Protein AF-A0A6B3EZT1-F1 (afdb_monomer_lite)

Foldseek 3Di:
DVVVCVVCVVVVHDQQVVLLVCLVVCVVPLLSLLSNLQRHELVCLVSLVVQCPPPDPSNNVNSVNSNVSNVD

Secondary structure (DSSP, 8-state):
-HHHHHHHHHTT--HHHHHHHHHTSTTT-TTHHHHHHHH--GGGHHHHGGGGG-SSHHHHHHHHHHHHHH--

Sequence (72 aa):
RACARYVLRQGGVDPLPLYRALCAAPAGHPGACAGLGECGVPGDAETLWPLLEHPLPAVRLHTVAGLRALDA

pLDDT: mean 91.26, std 10.64, range [55.66, 98.62]

Radius of gyration: 11.35 Å; chains: 1; bounding box: 32×21×24 Å

Structure (mmCIF, N/CA/C/O backbone):
data_AF-A0A6B3EZT1-F1
#
_entry.id   AF-A0A6B3EZT1-F1
#
loop_
_atom_site.group_PDB
_atom_site.id
_atom_site.type_symbol
_atom_site.label_atom_id
_atom_site.label_alt_id
_atom_site.label_comp_id
_atom_site.label_asym_id
_atom_site.label_entity_id
_atom_site.label_seq_id
_atom_site.pdbx_PDB_ins_code
_atom_site.Cartn_x
_atom_site.Cartn_y
_atom_site.Cartn_z
_atom_site.occupancy
_atom_site.B_iso_or_equiv
_atom_site.auth_seq_id
_atom_site.auth_comp_id
_atom_site.auth_asym_id
_atom_site.auth_atom_id
_atom_site.pdbx_PDB_model_num
ATOM 1 N N . ARG A 1 1 ? -7.414 11.705 -2.159 1.00 55.66 1 ARG A N 1
ATOM 2 C CA . ARG A 1 1 ? -7.812 10.305 -1.861 1.00 55.66 1 ARG A CA 1
ATOM 3 C C . ARG A 1 1 ? -8.709 10.144 -0.628 1.00 55.66 1 ARG A C 1
ATOM 5 O O . ARG A 1 1 ? -9.277 9.072 -0.474 1.00 55.66 1 ARG A O 1
ATOM 12 N N . ALA A 1 2 ? -8.981 11.208 0.141 1.00 56.56 2 ALA A N 1
ATOM 13 C CA . ALA A 1 2 ? -9.960 11.192 1.236 1.00 56.56 2 ALA A CA 1
ATOM 14 C C . ALA A 1 2 ? -11.334 10.591 0.856 1.00 56.56 2 ALA A C 1
ATOM 16 O O . ALA A 1 2 ? -11.927 9.882 1.664 1.00 56.56 2 ALA A O 1
ATOM 17 N N . CYS A 1 3 ? -11.801 10.781 -0.388 1.00 59.12 3 CYS A N 1
ATOM 18 C CA . CYS A 1 3 ? -13.081 10.232 -0.848 1.00 59.12 3 CYS A CA 1
ATOM 19 C C . CYS A 1 3 ? -13.141 8.698 -0.849 1.00 59.12 3 CYS A C 1
ATOM 21 O O . CYS A 1 3 ? -14.18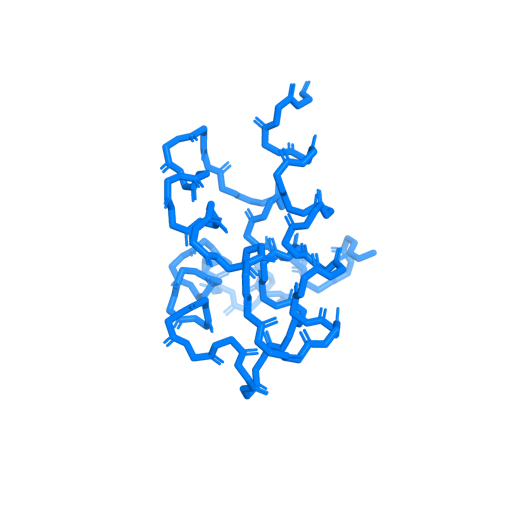2 8.153 -0.515 1.00 59.12 3 CYS A O 1
ATOM 23 N N . ALA A 1 4 ? -12.057 7.988 -1.187 1.00 65.19 4 ALA A N 1
ATOM 24 C CA . ALA A 1 4 ? -12.097 6.525 -1.296 1.00 65.19 4 ALA A CA 1
ATOM 25 C C . ALA A 1 4 ? -12.293 5.870 0.080 1.00 65.19 4 ALA A C 1
ATOM 27 O O . ALA A 1 4 ? -13.180 5.042 0.261 1.00 65.19 4 ALA A O 1
ATOM 28 N N . ARG A 1 5 ? -11.536 6.320 1.087 1.00 69.06 5 ARG A N 1
ATOM 29 C CA . ARG A 1 5 ? -11.714 5.889 2.481 1.00 69.06 5 ARG A CA 1
ATOM 30 C C . ARG A 1 5 ? -13.049 6.332 3.063 1.00 69.06 5 ARG A C 1
ATOM 32 O O . ARG A 1 5 ? -13.684 5.561 3.776 1.00 69.06 5 ARG A O 1
ATOM 39 N N . TYR A 1 6 ? -13.462 7.566 2.775 1.00 70.56 6 TYR A N 1
ATOM 40 C CA . TYR A 1 6 ? -14.748 8.086 3.222 1.00 70.56 6 TYR A CA 1
ATOM 41 C C . TYR A 1 6 ? -15.901 7.227 2.690 1.00 70.56 6 TYR A C 1
ATOM 43 O O . TYR A 1 6 ? -16.713 6.770 3.483 1.00 70.56 6 TYR A O 1
ATOM 51 N N . VAL A 1 7 ? -15.920 6.920 1.389 1.00 73.19 7 VAL A N 1
ATOM 52 C CA . VAL A 1 7 ? -16.947 6.079 0.753 1.00 73.19 7 VAL A CA 1
ATOM 53 C C . VAL A 1 7 ? -16.943 4.650 1.300 1.00 73.19 7 VAL A C 1
ATOM 55 O O . VAL A 1 7 ? -18.013 4.128 1.596 1.00 73.19 7 VAL A O 1
ATOM 58 N N . LEU A 1 8 ? -15.772 4.034 1.509 1.00 76.50 8 LEU A N 1
ATOM 59 C CA . LEU A 1 8 ? -15.690 2.702 2.126 1.00 76.50 8 LEU A CA 1
ATOM 60 C C . LEU A 1 8 ? -16.315 2.691 3.527 1.00 76.50 8 LEU A C 1
ATOM 62 O O . LEU A 1 8 ? -17.125 1.819 3.832 1.00 76.50 8 LEU A O 1
ATOM 66 N N . ARG A 1 9 ? -16.024 3.713 4.341 1.00 75.38 9 ARG A N 1
ATOM 67 C CA . ARG A 1 9 ? -16.617 3.852 5.678 1.00 75.38 9 ARG A CA 1
ATOM 68 C C . ARG A 1 9 ? -18.118 4.139 5.633 1.00 75.38 9 ARG A C 1
ATOM 70 O O . ARG A 1 9 ? -18.838 3.600 6.464 1.00 75.38 9 ARG A O 1
ATOM 77 N N . GLN A 1 10 ? -18.603 4.928 4.668 1.00 80.19 10 GLN A N 1
ATOM 78 C CA . GLN A 1 10 ? -20.048 5.115 4.457 1.00 80.19 10 GLN A CA 1
ATOM 79 C C . GLN A 1 10 ? -20.747 3.798 4.088 1.00 80.19 10 GLN A C 1
ATOM 81 O O . GLN A 1 10 ? -21.891 3.582 4.472 1.00 80.19 10 GLN A O 1
ATOM 86 N N 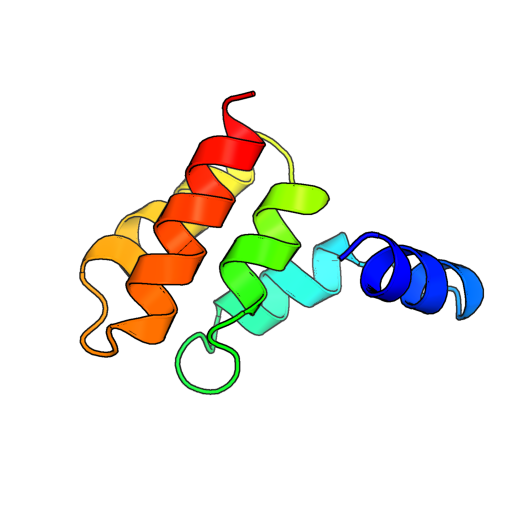. GLY A 1 11 ? -20.051 2.897 3.392 1.00 80.12 11 GLY A N 1
ATOM 87 C CA . GLY A 1 11 ? -20.521 1.541 3.102 1.00 80.12 11 GLY A CA 1
ATOM 88 C C . GLY A 1 11 ? -20.316 0.527 4.235 1.00 80.12 11 GLY A C 1
ATOM 89 O O . GLY A 1 11 ? -20.539 -0.658 4.009 1.00 80.12 11 GLY A O 1
ATOM 90 N N . GLY A 1 12 ? -19.852 0.945 5.421 1.00 81.56 12 GLY A N 1
ATOM 91 C CA . GLY A 1 12 ? -19.572 0.047 6.549 1.00 81.56 12 GLY A CA 1
ATOM 92 C C . GLY A 1 12 ? -18.347 -0.857 6.364 1.00 81.56 12 GLY A C 1
ATOM 93 O O . GLY A 1 12 ? -18.154 -1.791 7.139 1.00 81.56 12 GLY A O 1
ATOM 94 N N . VAL A 1 13 ? -17.512 -0.600 5.355 1.00 83.94 13 VAL A N 1
ATOM 95 C CA . VAL A 1 13 ? -16.290 -1.364 5.092 1.00 83.94 13 VAL A CA 1
ATOM 96 C C . VAL A 1 13 ? -15.131 -0.739 5.857 1.00 83.94 13 VAL A C 1
ATOM 98 O O . VAL A 1 13 ? -14.813 0.441 5.677 1.00 83.94 13 VAL A O 1
ATOM 101 N N . ASP A 1 14 ? -14.460 -1.543 6.679 1.00 86.44 14 ASP A N 1
ATOM 102 C CA . ASP A 1 14 ? -13.175 -1.156 7.253 1.00 86.44 14 ASP A CA 1
ATOM 103 C C . ASP A 1 14 ? -12.101 -1.149 6.145 1.00 86.44 14 ASP A C 1
ATOM 105 O O . ASP A 1 14 ? -11.822 -2.195 5.548 1.00 86.44 14 ASP A O 1
ATOM 109 N N . PRO A 1 15 ? -11.497 0.012 5.821 1.00 87.31 15 PRO A N 1
ATOM 110 C CA . PRO A 1 15 ? -10.492 0.093 4.768 1.00 87.31 15 PRO A CA 1
ATOM 111 C C . PRO A 1 15 ? -9.200 -0.664 5.103 1.00 87.31 15 PRO A C 1
ATOM 113 O O . PRO A 1 15 ? -8.484 -1.04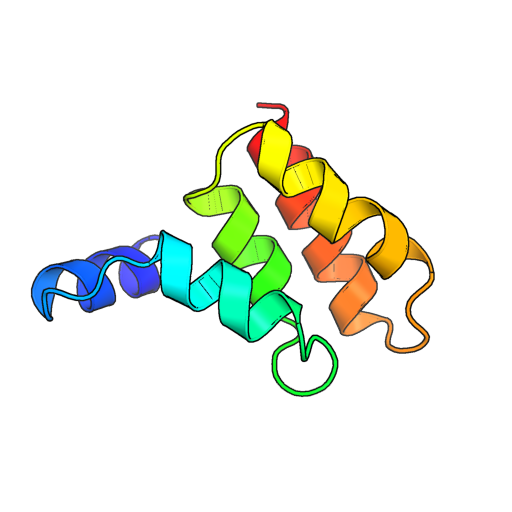9 4.178 1.00 87.31 15 PRO A O 1
ATOM 116 N N . LEU A 1 16 ? -8.880 -0.884 6.383 1.00 91.12 16 LEU A N 1
ATOM 117 C CA . LEU A 1 16 ? -7.590 -1.454 6.771 1.00 91.12 16 LEU A CA 1
ATOM 118 C C . LEU A 1 16 ? -7.439 -2.935 6.360 1.00 91.12 16 LEU A C 1
ATOM 120 O O . LEU A 1 16 ? -6.491 -3.245 5.631 1.00 91.12 16 LEU A O 1
ATOM 124 N N . PRO A 1 17 ? -8.356 -3.857 6.722 1.00 93.44 17 PRO A N 1
ATOM 125 C CA . PRO A 1 17 ? -8.304 -5.240 6.249 1.00 93.44 17 PRO A CA 1
ATOM 126 C C . PRO A 1 17 ? -8.335 -5.348 4.723 1.00 93.44 17 PRO A C 1
ATOM 128 O O . PRO A 1 17 ? -7.643 -6.191 4.152 1.00 93.44 17 PRO A O 1
ATOM 131 N N . LEU A 1 18 ? -9.089 -4.465 4.056 1.00 92.75 18 LEU A N 1
ATOM 132 C CA . LEU A 1 18 ? -9.160 -4.425 2.599 1.00 92.75 18 LEU A CA 1
ATOM 133 C C . LEU A 1 18 ? -7.790 -4.120 1.988 1.00 92.75 18 LEU A C 1
ATOM 135 O O . LEU A 1 18 ? -7.312 -4.879 1.149 1.00 92.75 18 LEU A O 1
ATOM 139 N N . TYR A 1 19 ? -7.132 -3.035 2.402 1.00 94.69 19 TYR A N 1
ATOM 140 C CA . TYR A 1 19 ? -5.845 -2.669 1.811 1.00 94.69 19 TYR A CA 1
ATOM 141 C C . TYR A 1 19 ? -4.723 -3.647 2.162 1.00 94.69 19 TYR A C 1
ATOM 143 O O . TYR A 1 19 ? -3.869 -3.884 1.308 1.00 94.69 19 TYR A O 1
ATOM 151 N N . ARG A 1 20 ? -4.761 -4.291 3.337 1.00 95.62 20 ARG A N 1
ATOM 152 C CA . ARG A 1 20 ? -3.869 -5.422 3.652 1.00 95.62 20 ARG A CA 1
ATOM 153 C C . ARG A 1 20 ? -4.043 -6.568 2.656 1.00 95.62 20 ARG A C 1
ATOM 155 O O . ARG A 1 20 ? -3.060 -7.035 2.088 1.00 95.62 20 ARG A O 1
ATOM 162 N N . ALA A 1 21 ? -5.284 -6.972 2.387 1.00 95.44 21 ALA A N 1
ATOM 163 C CA . ALA A 1 21 ? -5.577 -8.033 1.426 1.00 95.44 21 ALA A CA 1
ATOM 164 C C . ALA A 1 21 ? -5.152 -7.661 -0.005 1.00 95.44 21 ALA A C 1
ATOM 166 O O . ALA A 1 21 ? -4.538 -8.468 -0.699 1.00 95.44 21 ALA A O 1
ATOM 167 N N . LEU A 1 22 ? -5.410 -6.425 -0.444 1.00 95.88 22 LEU A N 1
ATOM 168 C CA . LEU A 1 22 ? -5.014 -5.967 -1.780 1.00 95.88 22 LEU A CA 1
ATOM 169 C C . LEU A 1 22 ? -3.486 -5.874 -1.943 1.00 95.88 22 LEU A C 1
ATOM 171 O O . LEU A 1 22 ? -2.978 -6.125 -3.035 1.00 95.88 22 LEU A O 1
ATOM 175 N N . CYS A 1 23 ? -2.741 -5.570 -0.872 1.00 96.88 23 CYS A N 1
ATOM 176 C CA . CYS A 1 23 ? -1.274 -5.575 -0.898 1.00 96.88 23 CYS A CA 1
ATOM 177 C C . CYS A 1 23 ? -0.674 -6.977 -1.083 1.00 96.88 23 CYS A C 1
ATOM 179 O O . CYS A 1 23 ? 0.467 -7.073 -1.525 1.00 96.88 23 CYS A O 1
ATOM 181 N N . ALA A 1 24 ? -1.429 -8.054 -0.831 1.00 95.94 24 ALA A N 1
ATOM 182 C CA . ALA A 1 24 ? -0.994 -9.417 -1.149 1.00 95.94 24 ALA A CA 1
ATOM 183 C C . ALA A 1 24 ? -1.006 -9.717 -2.664 1.00 95.94 24 ALA A C 1
ATOM 185 O O . ALA A 1 24 ? -0.374 -10.672 -3.109 1.00 95.94 24 ALA A O 1
ATOM 186 N N . ALA A 1 25 ? -1.691 -8.894 -3.469 1.00 96.38 25 ALA A N 1
ATOM 187 C CA . ALA A 1 25 ? -1.748 -8.996 -4.930 1.00 96.38 25 ALA A CA 1
ATOM 188 C C . ALA A 1 25 ? -1.412 -7.644 -5.600 1.00 96.38 25 ALA A C 1
ATOM 190 O O . ALA A 1 25 ? -2.229 -7.075 -6.337 1.00 96.38 25 ALA A O 1
ATOM 191 N N . PRO A 1 26 ? -0.198 -7.106 -5.379 1.00 95.31 26 PRO A N 1
ATOM 192 C CA . PRO A 1 26 ? 0.137 -5.717 -5.697 1.00 95.31 26 PRO A CA 1
ATOM 193 C C . PRO A 1 26 ? 0.112 -5.424 -7.202 1.00 95.31 26 PRO A C 1
ATOM 195 O O . PRO A 1 26 ? -0.179 -4.302 -7.609 1.00 95.31 26 PRO A O 1
ATOM 198 N N . ALA A 1 27 ? 0.353 -6.428 -8.050 1.00 97.06 27 ALA A N 1
ATOM 199 C CA . ALA A 1 27 ? 0.264 -6.275 -9.499 1.00 97.06 27 ALA A CA 1
ATOM 200 C C . ALA A 1 27 ? -1.168 -6.007 -9.995 1.00 97.06 27 ALA A C 1
ATOM 202 O O . ALA A 1 27 ? -1.347 -5.228 -10.928 1.00 97.06 27 ALA A O 1
ATOM 203 N N . GLY A 1 28 ? -2.179 -6.610 -9.357 1.00 97.19 28 GLY A N 1
ATOM 204 C CA . GLY A 1 28 ? -3.591 -6.362 -9.666 1.00 97.19 28 GLY A CA 1
ATOM 205 C C . GLY A 1 28 ? -4.105 -5.050 -9.071 1.00 97.19 28 GLY A C 1
ATOM 206 O O . GLY A 1 28 ? -5.041 -4.448 -9.597 1.00 97.19 28 GLY A O 1
ATOM 207 N N . HIS A 1 29 ? -3.460 -4.573 -8.002 1.00 96.06 29 HIS A N 1
ATOM 208 C CA . HIS A 1 29 ? -3.868 -3.374 -7.275 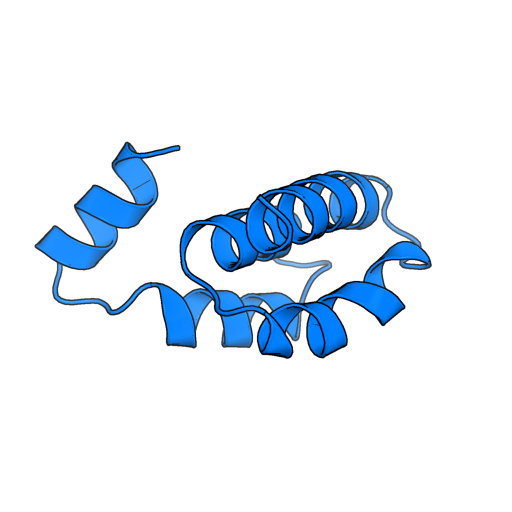1.00 96.06 29 HIS A CA 1
ATOM 209 C C . HIS A 1 29 ? -2.679 -2.471 -6.912 1.00 96.06 29 HIS A C 1
ATOM 211 O O . HIS A 1 29 ? -2.406 -2.273 -5.727 1.00 96.06 29 HIS A O 1
ATOM 217 N N . PRO A 1 30 ? -1.996 -1.834 -7.884 1.00 95.44 30 PRO A N 1
ATOM 218 C CA . PRO A 1 30 ? -0.795 -1.048 -7.589 1.00 95.44 30 PRO A CA 1
ATOM 219 C C . PRO A 1 30 ? -1.033 0.080 -6.578 1.00 95.44 30 PRO A C 1
ATOM 221 O O . PRO A 1 30 ? -0.157 0.410 -5.789 1.00 95.44 30 PRO A O 1
ATOM 224 N N . GLY A 1 31 ? -2.239 0.659 -6.556 1.00 95.75 31 GLY A N 1
ATOM 225 C CA . GLY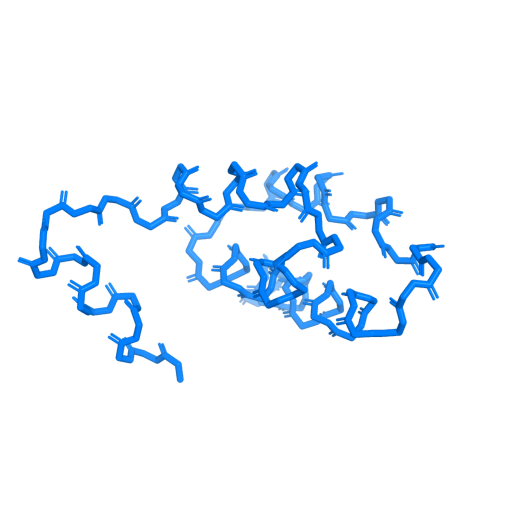 A 1 31 ? -2.615 1.709 -5.607 1.00 95.75 31 GLY A CA 1
ATOM 226 C C . GLY A 1 31 ? -2.837 1.242 -4.164 1.00 95.75 31 GLY A C 1
ATOM 227 O O . GLY A 1 31 ? -3.008 2.096 -3.293 1.00 95.75 31 GLY A O 1
ATOM 228 N N . ALA A 1 32 ? -2.847 -0.068 -3.897 1.00 96.25 32 ALA A N 1
ATOM 229 C CA . ALA A 1 32 ? -3.160 -0.625 -2.584 1.00 96.25 32 ALA A CA 1
ATOM 230 C C . ALA A 1 32 ? -2.167 -0.185 -1.506 1.00 96.25 32 ALA A C 1
ATOM 232 O O . ALA A 1 32 ? -2.598 0.186 -0.420 1.00 96.25 32 ALA A O 1
ATOM 233 N N . CYS A 1 33 ? -0.869 -0.125 -1.819 1.00 97.19 33 CYS A N 1
ATOM 234 C CA . CYS A 1 33 ? 0.164 0.269 -0.857 1.00 97.19 33 CYS A CA 1
ATOM 235 C C . CYS A 1 33 ? -0.016 1.709 -0.358 1.00 97.19 33 CYS A C 1
ATOM 237 O O . CYS A 1 33 ? 0.156 1.992 0.824 1.00 97.19 33 CYS A O 1
ATOM 239 N N . ALA A 1 34 ? -0.426 2.618 -1.246 1.00 96.12 34 ALA A N 1
ATOM 240 C CA . ALA A 1 34 ? -0.734 3.990 -0.860 1.00 96.12 34 ALA A CA 1
ATOM 241 C C . ALA A 1 34 ? -2.015 4.065 -0.012 1.00 96.12 34 ALA A C 1
ATOM 243 O O . ALA A 1 34 ? -2.072 4.840 0.933 1.00 96.12 34 ALA A O 1
ATOM 244 N N . GLY A 1 35 ? -3.025 3.245 -0.325 1.00 94.19 35 GLY A N 1
ATOM 245 C CA . GLY A 1 35 ? -4.230 3.122 0.499 1.00 94.19 35 GLY A CA 1
ATOM 246 C C . GLY A 1 35 ? -3.939 2.559 1.892 1.00 94.19 35 GLY A C 1
ATOM 247 O O . GLY A 1 35 ? -4.455 3.090 2.871 1.00 94.19 35 GLY A O 1
ATOM 248 N N . LEU A 1 36 ? -3.054 1.558 1.987 1.00 95.50 36 LEU A N 1
ATOM 249 C CA . LEU A 1 36 ? -2.590 1.004 3.258 1.00 95.50 36 LEU A CA 1
ATOM 250 C C . LEU A 1 36 ? -1.887 2.073 4.095 1.00 95.50 36 LEU A C 1
ATOM 252 O O . LEU A 1 36 ? -2.205 2.205 5.268 1.00 95.50 36 LEU A O 1
ATOM 256 N N . GLY A 1 37 ? -1.017 2.895 3.501 1.00 95.69 37 GLY A N 1
ATOM 257 C CA . GLY A 1 37 ? -0.359 3.980 4.235 1.00 95.69 37 GLY A CA 1
ATOM 258 C C . GLY A 1 37 ? -1.311 5.050 4.784 1.00 95.69 37 GLY A C 1
ATOM 259 O O . GLY A 1 37 ? -1.007 5.686 5.783 1.00 95.69 37 GLY A O 1
ATOM 260 N N . GLU A 1 38 ? -2.493 5.234 4.190 1.00 92.94 38 GLU A N 1
ATOM 261 C CA . GLU A 1 38 ? -3.479 6.202 4.687 1.00 92.94 38 GLU A CA 1
ATOM 262 C C . GLU A 1 38 ? -4.252 5.714 5.931 1.00 92.94 38 GLU A C 1
ATOM 264 O O . GLU A 1 38 ? -4.821 6.537 6.657 1.00 92.94 38 GLU A O 1
ATOM 269 N N . CYS A 1 39 ? -4.366 4.399 6.148 1.00 92.06 39 CYS A N 1
ATOM 270 C CA . CYS A 1 39 ? -5.188 3.815 7.221 1.00 92.06 39 CYS A CA 1
ATOM 271 C C . CYS A 1 39 ? -4.482 2.782 8.107 1.00 92.06 39 CYS A C 1
ATOM 273 O O . CYS A 1 39 ? -5.102 2.294 9.051 1.00 92.06 39 CYS A O 1
ATOM 275 N N . GLY A 1 40 ? -3.255 2.410 7.764 1.00 93.56 40 GLY A N 1
ATOM 276 C CA . GLY A 1 40 ? -2.444 1.417 8.451 1.00 93.56 40 GLY A CA 1
ATOM 277 C C . GLY A 1 40 ? -1.820 1.928 9.738 1.00 93.56 40 GLY A C 1
ATOM 278 O O . GLY A 1 40 ? -1.979 3.082 10.133 1.00 93.56 40 GLY A O 1
ATOM 279 N N . VAL A 1 41 ? -1.112 1.020 10.392 1.00 94.62 41 VAL A N 1
ATOM 280 C CA . VAL A 1 41 ? -0.296 1.270 11.581 1.00 94.62 41 VAL A CA 1
ATOM 281 C C . VAL A 1 41 ? 1.182 1.064 11.235 1.00 94.62 41 VAL A C 1
ATOM 283 O O . VAL A 1 41 ? 1.469 0.406 10.235 1.00 94.62 41 VAL A O 1
ATOM 286 N N . PRO A 1 42 ? 2.141 1.541 12.050 1.00 94.25 42 PRO A N 1
ATOM 287 C CA . PRO A 1 42 ? 3.568 1.403 11.740 1.00 94.25 42 PRO A CA 1
ATOM 288 C C . PRO A 1 42 ? 4.020 -0.029 11.393 1.00 94.25 42 PRO A C 1
ATOM 290 O O . PRO A 1 42 ? 4.843 -0.211 10.501 1.00 94.25 42 PRO A O 1
ATOM 293 N N . GLY A 1 43 ? 3.431 -1.059 12.016 1.00 95.31 43 GLY A N 1
ATOM 294 C CA . GLY A 1 43 ? 3.723 -2.468 11.703 1.00 95.31 43 GLY A CA 1
ATOM 295 C C . GLY A 1 43 ? 3.338 -2.908 10.282 1.00 95.31 43 GLY A C 1
ATOM 296 O O . GLY A 1 43 ? 3.913 -3.853 9.754 1.00 95.31 43 GLY A O 1
ATOM 297 N N . ASP A 1 44 ? 2.426 -2.202 9.609 1.00 96.69 44 ASP A N 1
ATOM 298 C CA . ASP A 1 44 ? 2.083 -2.489 8.213 1.00 96.69 44 ASP A CA 1
ATOM 299 C C . ASP A 1 44 ? 3.239 -2.166 7.250 1.00 96.69 44 ASP A C 1
ATOM 301 O O . ASP A 1 44 ? 3.284 -2.710 6.144 1.00 96.69 44 ASP A O 1
ATOM 305 N N . ALA A 1 45 ? 4.217 -1.350 7.663 1.00 97.19 45 ALA A N 1
ATOM 306 C CA . ALA A 1 45 ? 5.402 -1.060 6.858 1.00 97.19 45 ALA A CA 1
ATOM 307 C C . ALA A 1 45 ? 6.199 -2.332 6.516 1.00 97.19 45 ALA A C 1
ATOM 309 O O . ALA A 1 45 ? 6.743 -2.428 5.415 1.00 97.19 45 ALA A O 1
ATOM 310 N N . GLU A 1 46 ? 6.201 -3.342 7.394 1.00 96.38 46 GLU A N 1
ATOM 311 C CA . GLU A 1 46 ? 6.859 -4.636 7.151 1.00 96.38 46 GLU A CA 1
ATOM 312 C C . GLU A 1 46 ? 6.316 -5.341 5.903 1.00 96.38 46 GLU A C 1
ATOM 314 O O . GLU A 1 46 ? 7.075 -5.953 5.154 1.00 96.38 46 GLU A O 1
ATOM 319 N N . THR A 1 47 ? 5.019 -5.191 5.617 1.00 95.00 47 THR A N 1
ATOM 320 C CA . THR A 1 47 ? 4.405 -5.751 4.401 1.00 95.00 47 THR A CA 1
ATOM 321 C C . THR A 1 47 ? 4.736 -4.957 3.138 1.00 95.00 47 THR A C 1
ATOM 323 O O . THR A 1 47 ? 4.656 -5.493 2.032 1.00 95.00 47 THR A O 1
ATOM 326 N N . LEU A 1 48 ? 5.123 -3.686 3.280 1.00 97.75 48 LEU A N 1
ATOM 327 C CA . LEU A 1 48 ? 5.435 -2.798 2.163 1.00 97.75 48 LEU A CA 1
ATOM 328 C C . LEU A 1 48 ? 6.907 -2.852 1.750 1.00 97.75 48 LEU A C 1
ATOM 330 O O . LEU A 1 48 ? 7.188 -2.711 0.560 1.00 97.75 48 LEU A O 1
ATOM 334 N N . TRP A 1 49 ? 7.834 -3.085 2.683 1.00 98.00 49 TRP A N 1
ATOM 335 C CA . TRP A 1 49 ? 9.273 -3.102 2.393 1.00 98.00 49 TRP A CA 1
ATOM 336 C C . TRP A 1 49 ? 9.672 -4.003 1.210 1.00 98.00 49 TRP A C 1
ATOM 338 O O . TRP A 1 49 ? 10.349 -3.499 0.309 1.00 98.00 49 TRP A O 1
ATOM 348 N N . PRO A 1 50 ? 9.208 -5.266 1.107 1.00 98.06 50 PRO A N 1
ATOM 349 C CA . PRO A 1 50 ? 9.562 -6.132 -0.023 1.00 98.06 50 PRO A CA 1
ATOM 350 C C . PRO A 1 50 ? 9.069 -5.609 -1.384 1.00 98.06 50 PRO A C 1
ATOM 352 O O . PRO A 1 50 ? 9.625 -5.941 -2.428 1.00 98.06 50 PRO A O 1
ATOM 355 N N . LEU A 1 51 ? 8.025 -4.772 -1.402 1.00 98.25 51 LEU A N 1
ATOM 356 C CA . LEU A 1 51 ? 7.407 -4.280 -2.637 1.00 98.25 51 LEU A CA 1
ATOM 357 C C . LEU A 1 51 ? 8.206 -3.159 -3.314 1.00 98.25 51 LEU A C 1
ATOM 359 O O . LEU A 1 51 ? 7.922 -2.819 -4.465 1.00 98.25 51 LEU A O 1
ATOM 363 N N . LEU A 1 52 ? 9.234 -2.618 -2.654 1.00 98.38 52 LEU A N 1
ATOM 364 C CA . LEU A 1 52 ? 10.175 -1.685 -3.279 1.00 98.38 52 LEU A CA 1
ATOM 365 C C . LEU A 1 52 ? 10.993 -2.331 -4.402 1.00 98.38 52 LEU A C 1
ATOM 367 O O . LEU A 1 52 ? 11.430 -1.624 -5.306 1.00 98.38 52 LEU A O 1
ATOM 371 N N . GLU A 1 53 ? 11.145 -3.654 -4.398 1.00 98.25 53 GLU A N 1
ATOM 372 C CA . GLU A 1 53 ? 11.846 -4.400 -5.450 1.00 98.25 53 GLU A CA 1
ATOM 373 C C . GLU A 1 53 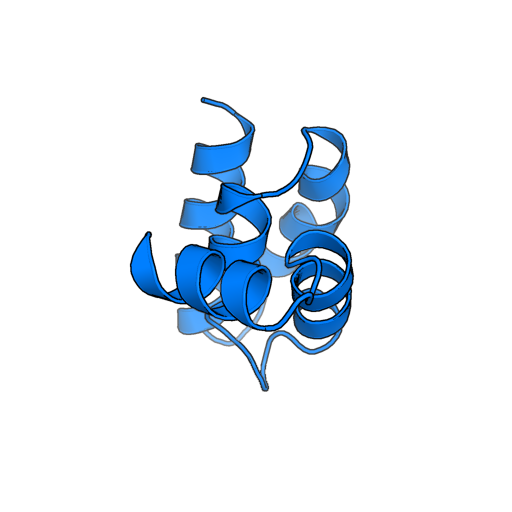? 10.896 -4.960 -6.519 1.00 98.25 53 GLU A C 1
ATOM 375 O O . GLU A 1 53 ? 11.324 -5.605 -7.476 1.00 98.25 53 GLU A O 1
ATOM 380 N N . HIS A 1 54 ? 9.591 -4.698 -6.403 1.00 98.38 54 HIS A N 1
ATOM 381 C CA . HIS A 1 54 ? 8.602 -5.255 -7.317 1.00 98.38 54 HIS A CA 1
ATOM 382 C C . HIS A 1 54 ? 8.869 -4.810 -8.773 1.00 98.38 54 HIS A C 1
ATOM 384 O O . HIS A 1 54 ? 9.136 -3.624 -9.012 1.00 98.38 54 HIS A O 1
ATOM 390 N N . PRO A 1 55 ? 8.743 -5.698 -9.782 1.00 98.19 55 PRO A N 1
ATOM 391 C CA . PRO A 1 55 ? 9.099 -5.380 -11.170 1.00 98.19 55 PRO A CA 1
ATOM 392 C C . PRO A 1 55 ? 8.260 -4.240 -11.765 1.00 98.19 55 PRO A C 1
ATOM 394 O O . PRO A 1 55 ? 8.772 -3.418 -12.528 1.00 98.19 55 PRO A O 1
ATOM 397 N N . LEU A 1 56 ? 6.986 -4.133 -11.376 1.00 98.38 56 LEU A N 1
ATOM 398 C CA . LEU A 1 56 ? 6.096 -3.068 -11.848 1.00 98.38 56 LEU A CA 1
ATOM 399 C C . LEU A 1 56 ? 6.428 -1.708 -11.201 1.00 98.38 56 LEU A C 1
ATOM 401 O O . LEU A 1 56 ? 6.274 -1.573 -9.984 1.00 98.38 56 LEU A O 1
ATOM 405 N N . PRO A 1 57 ? 6.768 -0.664 -11.988 1.00 98.38 57 PRO A N 1
ATOM 406 C CA . PRO A 1 57 ? 7.076 0.666 -11.455 1.00 98.38 57 PRO A CA 1
ATOM 407 C C . PRO A 1 57 ? 5.928 1.305 -10.668 1.00 98.38 57 PRO A C 1
ATOM 409 O O . PRO A 1 57 ? 6.168 1.998 -9.684 1.00 98.38 57 PRO A O 1
ATOM 412 N N . ALA A 1 58 ? 4.681 1.047 -11.074 1.00 98.00 58 ALA A N 1
ATOM 413 C CA . ALA A 1 58 ? 3.499 1.578 -10.398 1.00 98.00 58 ALA A CA 1
ATOM 414 C C . ALA A 1 58 ? 3.358 1.054 -8.959 1.00 98.00 58 ALA A C 1
ATOM 416 O O . ALA A 1 58 ? 2.965 1.815 -8.078 1.00 98.00 58 ALA A O 1
ATOM 417 N N . VAL A 1 59 ? 3.720 -0.212 -8.713 1.00 98.50 59 VAL A N 1
ATOM 418 C CA . VAL A 1 59 ? 3.741 -0.781 -7.357 1.00 98.50 59 VAL A CA 1
ATOM 419 C C . VAL A 1 59 ? 4.772 -0.034 -6.522 1.00 98.50 59 VAL A C 1
ATOM 421 O O . VAL A 1 59 ? 4.406 0.566 -5.519 1.00 98.50 59 VAL A O 1
ATOM 424 N N . ARG A 1 60 ? 6.021 0.059 -7.001 1.00 98.62 60 ARG A N 1
ATOM 425 C CA . ARG A 1 60 ? 7.102 0.759 -6.286 1.00 98.62 60 ARG A CA 1
ATOM 426 C C . ARG A 1 60 ? 6.743 2.206 -5.945 1.00 98.62 60 ARG A C 1
ATOM 428 O O . ARG A 1 60 ? 6.943 2.639 -4.813 1.00 98.62 60 ARG A O 1
ATOM 435 N N . LEU A 1 61 ? 6.176 2.947 -6.904 1.00 98.50 61 LEU A N 1
ATOM 436 C CA . LEU A 1 61 ? 5.732 4.330 -6.703 1.00 98.50 61 LEU A CA 1
ATOM 437 C C . LEU A 1 61 ? 4.752 4.442 -5.525 1.00 98.50 61 LEU A C 1
ATOM 439 O O . LEU A 1 61 ? 4.893 5.313 -4.667 1.00 98.50 61 LEU A O 1
ATOM 443 N N . HIS A 1 62 ? 3.751 3.566 -5.483 1.00 98.38 62 HIS A N 1
ATOM 444 C CA . HIS A 1 62 ? 2.744 3.577 -4.430 1.00 98.38 62 HIS A CA 1
ATOM 445 C C . HIS A 1 62 ? 3.254 3.004 -3.106 1.00 98.38 62 HIS A C 1
ATOM 447 O O . HIS A 1 62 ? 2.810 3.470 -2.060 1.00 98.38 62 HIS A O 1
ATOM 453 N N . THR A 1 63 ? 4.208 2.074 -3.130 1.00 98.56 63 THR A N 1
ATOM 454 C CA . THR A 1 63 ? 4.919 1.592 -1.940 1.00 98.56 63 THR A CA 1
ATOM 455 C C . THR A 1 63 ? 5.670 2.726 -1.248 1.00 98.56 63 THR A C 1
ATOM 457 O O . THR A 1 63 ? 5.497 2.909 -0.048 1.00 98.56 63 THR A O 1
ATOM 460 N N . VAL A 1 64 ? 6.419 3.552 -1.990 1.00 98.50 64 VAL A N 1
ATOM 461 C CA . VAL A 1 64 ? 7.114 4.726 -1.423 1.00 98.50 64 VAL A CA 1
ATOM 462 C C . VAL A 1 64 ? 6.124 5.703 -0.786 1.00 98.50 64 VAL A C 1
ATOM 464 O O . VAL A 1 64 ? 6.364 6.195 0.315 1.00 98.50 64 VAL A O 1
ATOM 467 N N . ALA A 1 65 ? 5.001 5.976 -1.456 1.00 97.69 65 ALA A N 1
ATOM 468 C CA . ALA A 1 65 ? 3.958 6.840 -0.904 1.00 97.69 65 ALA A CA 1
ATOM 469 C C . ALA A 1 65 ? 3.338 6.259 0.380 1.00 97.69 65 ALA A C 1
ATOM 471 O O . ALA A 1 65 ? 3.117 7.003 1.330 1.00 97.69 65 ALA A O 1
ATOM 472 N N . GLY A 1 66 ? 3.088 4.945 0.414 1.00 97.25 66 GLY A N 1
ATOM 473 C CA . GLY A 1 66 ? 2.556 4.249 1.584 1.00 97.25 66 GLY A CA 1
ATOM 474 C C . GLY A 1 66 ? 3.509 4.291 2.777 1.00 97.25 66 GLY A C 1
ATOM 475 O O . GLY A 1 66 ? 3.099 4.687 3.861 1.00 97.25 66 GLY A O 1
ATOM 476 N N . LEU A 1 67 ? 4.790 3.972 2.564 1.00 98.12 67 LEU A N 1
ATOM 477 C CA . LEU A 1 67 ? 5.818 4.007 3.610 1.00 98.12 67 LEU A CA 1
ATOM 478 C C . LEU A 1 67 ? 5.983 5.408 4.211 1.00 98.12 67 LEU A C 1
ATOM 480 O O . LEU A 1 67 ? 6.009 5.546 5.426 1.00 98.12 67 LEU A O 1
ATOM 484 N N . ARG A 1 68 ? 6.014 6.458 3.378 1.00 97.31 68 ARG A N 1
ATOM 485 C CA . ARG A 1 68 ? 6.086 7.847 3.867 1.00 97.31 68 ARG A CA 1
ATOM 486 C C . ARG A 1 68 ? 4.876 8.258 4.700 1.00 97.31 68 ARG A C 1
ATOM 488 O O . ARG A 1 68 ? 5.023 9.080 5.589 1.00 97.31 68 ARG A O 1
ATOM 495 N N . ALA A 1 69 ? 3.692 7.742 4.379 1.00 95.75 69 ALA A N 1
ATOM 496 C CA . ALA A 1 69 ? 2.481 8.053 5.131 1.00 95.75 69 ALA A CA 1
ATOM 497 C C . ALA A 1 69 ? 2.436 7.338 6.493 1.00 95.75 69 ALA A C 1
ATOM 499 O O . ALA A 1 69 ? 1.850 7.877 7.421 1.00 95.75 69 ALA A O 1
ATOM 500 N N . LEU A 1 70 ? 3.060 6.160 6.614 1.00 95.50 70 LEU A N 1
ATOM 501 C CA . LEU A 1 70 ? 3.164 5.417 7.878 1.00 95.50 70 LEU A CA 1
ATOM 502 C C . LEU A 1 70 ? 4.220 5.985 8.841 1.00 95.50 70 LEU A C 1
ATOM 504 O O . LEU A 1 70 ? 4.167 5.682 10.029 1.00 95.50 70 LEU A O 1
ATOM 508 N N . ASP A 1 71 ? 5.175 6.757 8.320 1.00 91.50 71 ASP A N 1
ATOM 509 C CA . ASP A 1 71 ? 6.286 7.372 9.066 1.00 91.50 71 ASP A CA 1
ATOM 510 C C . ASP A 1 71 ? 6.006 8.833 9.487 1.00 91.50 71 ASP A C 1
ATOM 512 O O . ASP A 1 71 ? 6.814 9.450 10.177 1.00 91.50 71 ASP A O 1
ATOM 516 N N . ALA A 1 72 ? 4.878 9.403 9.046 1.00 77.50 72 ALA A N 1
ATOM 517 C CA . ALA A 1 72 ? 4.458 10.782 9.322 1.00 77.50 72 ALA A CA 1
ATOM 518 C C . ALA A 1 72 ? 3.551 10.876 10.557 1.00 77.50 72 ALA A C 1
ATOM 520 O O . ALA A 1 72 ? 3.695 11.874 11.301 1.00 77.50 72 ALA A O 1
#